Protein AF-A0A7N2LDV4-F1 (afdb_monomer_lite)

Structure (mmCIF, N/CA/C/O backbone):
data_AF-A0A7N2LDV4-F1
#
_entry.id   AF-A0A7N2LDV4-F1
#
loop_
_atom_site.group_PDB
_atom_site.id
_atom_site.type_symbol
_atom_site.label_atom_id
_atom_site.label_alt_id
_atom_site.label_comp_id
_atom_site.label_asym_id
_atom_site.label_entity_id
_atom_site.label_seq_id
_atom_site.pdbx_PDB_ins_code
_atom_site.Cartn_x
_atom_site.Cartn_y
_atom_site.Cartn_z
_atom_site.occupancy
_atom_site.B_iso_or_equiv
_atom_site.auth_seq_id
_atom_site.auth_comp_id
_atom_site.auth_asym_id
_atom_site.auth_atom_id
_atom_site.pdbx_PDB_model_num
ATOM 1 N N . MET A 1 1 ? -16.205 6.201 -27.191 1.00 48.53 1 MET A N 1
ATOM 2 C CA . MET A 1 1 ? -15.151 5.223 -26.830 1.00 48.53 1 MET A CA 1
ATOM 3 C C . MET A 1 1 ? -14.675 5.522 -25.403 1.00 48.53 1 MET A C 1
ATOM 5 O O . MET A 1 1 ? -13.508 5.343 -25.093 1.00 48.53 1 MET A O 1
ATOM 9 N N . ASP A 1 2 ? -15.598 5.966 -24.535 1.00 55.31 2 ASP A N 1
ATOM 10 C CA . ASP A 1 2 ? -15.270 6.863 -23.410 1.00 55.31 2 ASP A CA 1
ATOM 11 C C . ASP A 1 2 ? -15.587 6.262 -22.037 1.00 55.31 2 ASP A C 1
ATOM 13 O O . ASP A 1 2 ? -14.922 6.578 -21.059 1.00 55.31 2 ASP A O 1
ATOM 17 N N . ALA A 1 3 ? -16.501 5.289 -21.969 1.00 55.44 3 ALA A N 1
ATOM 18 C CA . ALA A 1 3 ? -16.909 4.669 -20.706 1.00 55.44 3 ALA A CA 1
ATOM 19 C C . ALA A 1 3 ? -15.746 3.996 -19.949 1.00 55.44 3 ALA A C 1
ATOM 21 O O . ALA A 1 3 ? -15.715 3.995 -18.725 1.00 55.44 3 ALA A O 1
ATOM 22 N N . TRP A 1 4 ? -14.759 3.444 -20.664 1.00 45.72 4 TRP A N 1
ATOM 23 C CA . TRP A 1 4 ? -13.572 2.851 -20.038 1.00 45.72 4 TRP A CA 1
ATOM 24 C C . TRP A 1 4 ? -12.584 3.899 -19.521 1.00 45.72 4 TRP A C 1
ATOM 26 O O . TRP A 1 4 ? -11.894 3.650 -18.534 1.00 45.72 4 TRP A O 1
ATOM 36 N N . TYR A 1 5 ? -12.524 5.066 -20.162 1.00 62.31 5 TYR A N 1
ATOM 37 C CA . TYR A 1 5 ? -11.659 6.160 -19.737 1.00 62.31 5 TYR A CA 1
ATOM 38 C C . TYR A 1 5 ? -12.201 6.809 -18.464 1.00 62.31 5 TYR A C 1
ATOM 40 O O . TYR A 1 5 ? -11.433 7.050 -17.535 1.00 62.31 5 TYR A O 1
ATOM 48 N N . ASP A 1 6 ? -13.521 6.974 -18.379 1.00 57.69 6 ASP A N 1
ATOM 49 C CA . ASP A 1 6 ? -14.202 7.492 -17.191 1.00 57.69 6 ASP A CA 1
ATOM 50 C C . ASP A 1 6 ? -14.045 6.553 -15.992 1.00 57.69 6 ASP A C 1
ATOM 52 O O . ASP A 1 6 ? -13.728 6.998 -14.891 1.00 57.69 6 ASP A O 1
ATOM 56 N N . VAL A 1 7 ? -14.167 5.240 -16.207 1.00 55.53 7 VAL A N 1
ATOM 57 C CA . VAL A 1 7 ? -13.950 4.238 -15.152 1.00 55.53 7 VAL A CA 1
ATOM 58 C C . VAL A 1 7 ? -12.503 4.271 -14.655 1.00 55.53 7 VAL A C 1
ATOM 60 O O . VAL A 1 7 ? -12.265 4.317 -13.451 1.00 55.53 7 VAL A O 1
ATOM 63 N N . ILE A 1 8 ? -11.516 4.310 -15.557 1.00 56.62 8 ILE A N 1
ATOM 64 C CA . ILE A 1 8 ? -10.098 4.402 -15.170 1.00 56.62 8 ILE A CA 1
ATOM 65 C C . ILE A 1 8 ? -9.791 5.745 -14.492 1.00 56.62 8 ILE A C 1
ATOM 67 O O . ILE A 1 8 ? -8.973 5.790 -13.573 1.00 56.62 8 ILE A O 1
ATOM 71 N N . SER A 1 9 ? -10.429 6.832 -14.927 1.00 63.91 9 SER A N 1
ATOM 72 C CA . SER A 1 9 ? -10.300 8.157 -14.319 1.00 63.91 9 SER A CA 1
ATOM 73 C C . SER A 1 9 ? -10.881 8.185 -12.907 1.00 63.91 9 SER A C 1
ATOM 75 O O . SER A 1 9 ? -10.253 8.736 -12.011 1.00 63.91 9 SER A O 1
ATOM 77 N N . TYR A 1 10 ? -12.019 7.527 -12.686 1.00 60.59 10 TYR A N 1
ATOM 78 C CA . TYR A 1 10 ? -12.630 7.361 -11.369 1.00 60.59 10 TYR A CA 1
ATOM 79 C C . TYR A 1 10 ? -11.721 6.572 -10.415 1.00 60.59 10 TYR A C 1
ATOM 81 O O . TYR A 1 10 ? -11.433 7.035 -9.322 1.00 60.59 10 TYR A O 1
ATOM 89 N N . PHE A 1 11 ? -11.134 5.452 -10.849 1.00 52.84 11 PHE A N 1
ATOM 90 C CA . PHE A 1 11 ? -10.159 4.716 -10.022 1.00 52.84 11 PHE A CA 1
ATOM 91 C C . PHE A 1 11 ? -8.865 5.498 -9.732 1.00 52.84 11 PHE A C 1
ATOM 93 O O . PHE A 1 11 ? -8.114 5.141 -8.819 1.00 52.84 11 PHE A O 1
ATOM 100 N N . LYS A 1 12 ? -8.571 6.530 -10.531 1.00 57.50 12 LYS A N 1
ATOM 101 C CA . LYS A 1 12 ? -7.423 7.430 -10.363 1.00 57.50 12 LYS A CA 1
ATOM 102 C C . LYS A 1 12 ? -7.769 8.717 -9.615 1.00 57.50 12 LYS A C 1
ATOM 104 O O . LYS A 1 12 ? -6.831 9.434 -9.266 1.00 57.50 12 LYS A O 1
ATOM 109 N N . SER A 1 13 ? -9.048 9.020 -9.391 1.00 58.00 13 SER A N 1
ATOM 110 C CA . SER A 1 13 ? -9.451 10.236 -8.696 1.00 58.00 13 SER A CA 1
ATOM 111 C C . SER A 1 13 ? -9.197 10.105 -7.196 1.00 58.00 13 SER A C 1
ATOM 113 O O . SER A 1 13 ? -9.215 9.011 -6.625 1.00 58.00 13 SER A O 1
ATOM 115 N N . ASP A 1 14 ? -8.945 11.244 -6.553 1.00 51.44 14 ASP A N 1
ATOM 116 C CA . ASP A 1 14 ? -8.804 11.323 -5.096 1.00 51.44 14 ASP A CA 1
ATOM 117 C C . ASP A 1 14 ? -10.089 10.866 -4.379 1.00 51.44 14 ASP A C 1
ATOM 119 O O . ASP A 1 14 ? -10.013 10.389 -3.250 1.00 51.44 14 ASP A O 1
ATOM 123 N N . ASP A 1 15 ? -11.241 10.939 -5.054 1.00 52.78 15 ASP A N 1
ATOM 124 C CA . ASP A 1 15 ? -12.550 10.532 -4.529 1.00 52.78 15 ASP A CA 1
ATOM 125 C C . ASP A 1 15 ? -12.681 9.015 -4.341 1.00 52.78 15 ASP A C 1
ATOM 127 O O . ASP A 1 15 ? -13.399 8.574 -3.454 1.00 52.78 15 ASP A O 1
ATOM 131 N N . PHE A 1 16 ? -11.995 8.195 -5.150 1.00 54.16 16 PHE A N 1
ATOM 132 C CA . PHE A 1 16 ? -11.991 6.738 -4.953 1.00 54.16 16 PHE A CA 1
ATOM 133 C C . PHE A 1 16 ? -11.077 6.317 -3.796 1.00 54.16 16 PHE A C 1
ATOM 135 O O . PHE A 1 16 ? -11.283 5.281 -3.168 1.00 54.16 16 PHE A O 1
ATOM 142 N N . LYS A 1 17 ? -10.047 7.118 -3.512 1.00 56.09 17 LYS A N 1
ATOM 143 C CA . LYS A 1 17 ? -9.045 6.821 -2.480 1.00 56.09 17 LYS A CA 1
ATOM 144 C C . LYS A 1 17 ? -9.438 7.324 -1.100 1.00 56.09 17 LYS A C 1
ATOM 146 O O . LYS A 1 17 ? -8.753 7.012 -0.130 1.00 56.09 17 LYS A O 1
ATOM 151 N N . ARG A 1 18 ? -10.504 8.116 -1.006 1.00 57.31 18 ARG A N 1
ATOM 152 C CA . ARG A 1 18 ? -10.958 8.733 0.235 1.00 57.31 18 ARG A CA 1
ATOM 153 C C . ARG A 1 18 ? -12.367 8.278 0.538 1.00 57.31 18 ARG A C 1
ATOM 155 O O . ARG A 1 18 ? -13.232 8.267 -0.329 1.00 57.31 18 ARG A O 1
ATOM 162 N N . ASP A 1 19 ? -12.591 7.933 1.792 1.00 54.53 19 ASP A N 1
ATOM 163 C CA . ASP A 1 19 ? -13.935 7.726 2.290 1.00 54.53 19 ASP A CA 1
ATOM 164 C C . ASP A 1 19 ? -14.736 9.043 2.135 1.00 54.53 19 ASP A C 1
ATOM 166 O O . ASP A 1 19 ? -14.282 10.093 2.605 1.00 54.53 19 ASP A O 1
ATOM 170 N N . PRO A 1 20 ? -15.889 9.032 1.440 1.00 53.81 20 PRO A N 1
ATOM 171 C CA . PRO A 1 20 ? -16.611 10.251 1.070 1.00 53.81 20 PRO A CA 1
ATOM 172 C C . PRO A 1 20 ? -17.201 10.999 2.272 1.00 53.81 20 PRO A C 1
ATOM 174 O O . PRO A 1 20 ? -17.571 12.165 2.143 1.00 53.81 20 PRO A O 1
ATOM 177 N N . GLU A 1 21 ? -17.281 10.351 3.433 1.00 50.78 21 GLU A N 1
ATOM 178 C CA . GLU A 1 21 ? -17.875 10.902 4.648 1.00 50.78 21 GLU A CA 1
ATOM 179 C C . GLU A 1 21 ? -16.802 11.397 5.633 1.00 50.78 21 GLU A C 1
ATOM 181 O O . GLU A 1 21 ? -16.965 12.433 6.275 1.00 50.78 21 GLU A O 1
ATOM 186 N N . THR A 1 22 ? -15.664 10.706 5.710 1.00 56.25 22 THR A N 1
ATOM 187 C CA . THR A 1 22 ? -14.584 10.987 6.671 1.00 56.25 22 THR A CA 1
ATOM 188 C C . THR A 1 22 ? -13.343 11.625 6.044 1.00 56.25 22 THR A C 1
ATOM 190 O O . THR A 1 22 ? -12.438 12.037 6.770 1.00 56.25 22 THR A O 1
ATOM 193 N N . GLN A 1 23 ? -13.274 11.701 4.708 1.00 56.72 23 GLN A N 1
ATOM 194 C CA . GLN A 1 23 ? -12.105 12.112 3.911 1.00 56.72 23 GLN A CA 1
ATOM 195 C C . GLN A 1 23 ? -10.815 11.325 4.199 1.00 56.72 23 GLN A C 1
ATOM 197 O O . GLN A 1 23 ? -9.737 11.702 3.728 1.00 56.72 23 GLN A O 1
ATOM 202 N N . LYS A 1 24 ? -10.902 10.232 4.962 1.00 60.97 24 LYS A N 1
ATOM 203 C CA . LYS A 1 24 ? -9.756 9.416 5.346 1.00 60.97 24 LYS A CA 1
ATOM 204 C C . LYS A 1 24 ? -9.370 8.500 4.190 1.00 60.97 24 LYS A C 1
ATOM 206 O O . LYS A 1 24 ? -10.237 7.941 3.520 1.00 60.97 24 LYS A O 1
ATOM 211 N N . GLU A 1 25 ? -8.069 8.373 3.951 1.00 65.38 25 GLU A N 1
ATOM 212 C CA . GLU A 1 25 ? -7.539 7.453 2.945 1.00 65.38 25 GLU A CA 1
ATOM 213 C C . GLU A 1 25 ? -7.895 6.011 3.332 1.00 65.38 25 GLU A C 1
ATOM 215 O O . GLU A 1 25 ? -7.723 5.615 4.490 1.00 65.38 25 GLU A O 1
ATOM 220 N N . LEU A 1 26 ? -8.468 5.268 2.383 1.00 66.75 26 LEU A N 1
ATOM 221 C CA . LEU A 1 26 ? -8.841 3.870 2.581 1.00 66.75 26 LEU A CA 1
ATOM 222 C C . LEU A 1 26 ? -7.580 2.997 2.648 1.00 66.75 26 LEU A C 1
ATOM 224 O O . LEU A 1 26 ? -6.661 3.171 1.856 1.00 66.75 26 LEU A O 1
ATOM 228 N N . ASP A 1 27 ? -7.573 2.046 3.580 1.00 74.81 27 ASP A N 1
ATOM 229 C CA . ASP A 1 27 ? -6.513 1.042 3.766 1.00 74.81 27 ASP A CA 1
ATOM 230 C C . ASP A 1 27 ? -6.395 0.147 2.514 1.00 74.81 27 ASP A C 1
ATOM 232 O O . ASP A 1 27 ? -7.414 -0.148 1.875 1.00 74.81 27 ASP A O 1
ATOM 236 N N . ASP A 1 28 ? -5.203 -0.360 2.181 1.00 77.50 28 ASP A N 1
ATOM 237 C CA . ASP A 1 28 ? -4.981 -1.216 1.000 1.00 77.50 28 ASP A CA 1
ATOM 238 C C . ASP A 1 28 ? -5.933 -2.431 1.001 1.00 77.50 28 ASP A C 1
ATOM 240 O O . ASP A 1 28 ? -6.465 -2.841 -0.038 1.00 77.50 28 ASP A O 1
ATOM 244 N N . LEU A 1 29 ? -6.222 -2.969 2.192 1.00 81.81 29 LEU A N 1
ATOM 245 C CA . LEU A 1 29 ? -7.171 -4.061 2.4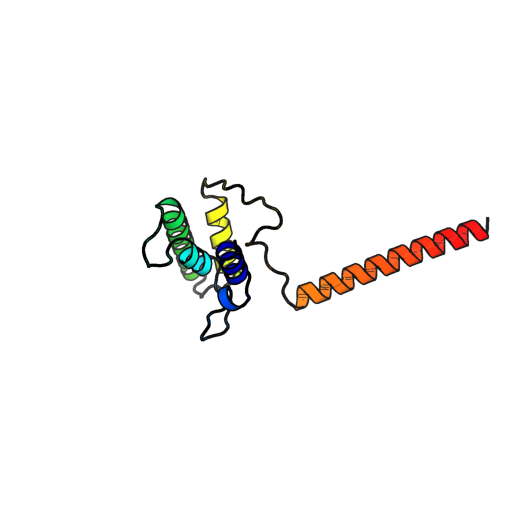04 1.00 81.81 29 LEU A CA 1
ATOM 246 C C . LEU A 1 29 ? -8.617 -3.670 2.036 1.00 81.81 29 LEU A C 1
ATOM 248 O O . LEU A 1 29 ? -9.362 -4.476 1.471 1.00 81.81 29 LEU A O 1
ATOM 252 N N . GLN A 1 30 ? -9.030 -2.439 2.352 1.00 78.19 30 GLN A N 1
ATOM 253 C CA . GLN A 1 30 ? -10.361 -1.914 2.023 1.00 78.19 30 GLN A CA 1
ATOM 254 C C . GLN A 1 30 ? -10.492 -1.681 0.516 1.00 78.19 30 GLN A C 1
ATOM 256 O O . GLN A 1 30 ? -11.496 -2.072 -0.084 1.00 78.19 30 GLN A O 1
ATOM 261 N N . ILE A 1 31 ? -9.453 -1.123 -0.108 1.00 78.75 31 ILE A N 1
ATOM 262 C CA . ILE A 1 31 ? -9.385 -0.933 -1.561 1.00 78.75 31 ILE A CA 1
ATOM 263 C C . ILE A 1 31 ? -9.477 -2.287 -2.278 1.00 78.75 31 ILE A C 1
ATOM 265 O O . ILE A 1 31 ? -10.227 -2.431 -3.247 1.00 78.75 31 ILE A O 1
ATOM 269 N N . TRP A 1 32 ? -8.772 -3.306 -1.780 1.00 81.44 32 TRP A N 1
ATOM 270 C CA . TRP A 1 32 ? -8.834 -4.661 -2.324 1.00 81.44 32 TRP A CA 1
ATOM 271 C C . TRP A 1 32 ? -10.250 -5.248 -2.277 1.00 81.44 32 TRP A C 1
ATOM 273 O O . TRP A 1 32 ? -10.735 -5.788 -3.275 1.00 81.44 32 TRP A O 1
ATOM 283 N N . ALA A 1 33 ? -10.946 -5.104 -1.147 1.00 81.12 33 ALA A N 1
ATOM 284 C CA . ALA A 1 33 ? -12.327 -5.558 -1.021 1.00 81.12 33 ALA A CA 1
ATOM 285 C C . ALA A 1 33 ? -13.261 -4.834 -2.000 1.00 81.12 33 ALA A C 1
ATOM 287 O O . ALA A 1 33 ? -14.060 -5.484 -2.665 1.00 81.12 33 ALA A O 1
ATOM 288 N N . LEU A 1 34 ? -13.138 -3.515 -2.161 1.00 77.88 34 LEU A N 1
ATOM 289 C CA . LEU A 1 34 ? -13.960 -2.765 -3.116 1.00 77.88 34 LEU A CA 1
ATOM 290 C C . LEU A 1 34 ? -13.712 -3.202 -4.567 1.00 77.88 34 LEU A C 1
ATOM 292 O O . LEU A 1 34 ? -14.657 -3.324 -5.346 1.00 77.88 34 LEU A O 1
ATOM 296 N N . ALA A 1 35 ? -12.456 -3.482 -4.921 1.00 74.12 35 ALA A N 1
ATOM 297 C CA . ALA A 1 35 ? -12.082 -3.894 -6.270 1.00 74.12 35 ALA A CA 1
ATOM 298 C C . ALA A 1 35 ? -12.596 -5.298 -6.632 1.00 74.12 35 ALA A C 1
ATOM 300 O O . ALA A 1 35 ? -13.070 -5.514 -7.749 1.00 74.12 35 ALA A O 1
ATOM 301 N N . TYR A 1 36 ? -12.518 -6.254 -5.700 1.00 72.56 36 TYR A N 1
ATOM 302 C CA . TYR A 1 36 ? -12.838 -7.665 -5.963 1.00 72.56 36 TYR A CA 1
ATOM 303 C C . TYR A 1 36 ? -14.182 -8.133 -5.385 1.00 72.56 36 TYR A C 1
ATOM 305 O O . TYR A 1 36 ? -14.610 -9.255 -5.670 1.00 72.56 36 TYR A O 1
ATOM 313 N N . CYS A 1 37 ? -14.853 -7.283 -4.605 1.00 77.50 37 CYS A N 1
ATOM 314 C CA . CYS A 1 37 ? -16.135 -7.539 -3.950 1.00 77.50 37 CYS A CA 1
ATOM 315 C C . CYS A 1 37 ? -17.103 -6.322 -4.019 1.00 77.50 37 CYS A C 1
ATOM 317 O O . CYS A 1 37 ? -17.722 -5.963 -3.015 1.00 77.50 37 CYS A O 1
ATOM 319 N N . PRO A 1 38 ? -17.315 -5.683 -5.192 1.00 67.38 38 PRO A N 1
ATOM 320 C CA . PRO A 1 38 ? -18.075 -4.426 -5.300 1.00 67.38 38 PRO A CA 1
ATOM 321 C C . PRO A 1 38 ? -19.566 -4.541 -4.933 1.00 67.38 38 PRO A C 1
ATOM 323 O O . PRO A 1 38 ? -20.222 -3.535 -4.684 1.00 67.38 38 PRO A O 1
ATOM 326 N N . LYS A 1 39 ? -20.129 -5.758 -4.915 1.00 74.62 39 LYS A N 1
ATOM 327 C CA . LYS A 1 39 ? -21.528 -6.037 -4.529 1.00 74.62 39 LYS A CA 1
ATOM 328 C C . LYS A 1 39 ? -21.641 -6.948 -3.300 1.00 74.62 39 LYS A C 1
ATOM 330 O O . LYS A 1 39 ? -22.670 -7.589 -3.110 1.00 74.62 39 LYS A O 1
ATOM 335 N N . GLY A 1 40 ? -20.568 -7.084 -2.516 1.00 70.12 40 GLY A N 1
ATOM 336 C CA . GLY A 1 40 ? -20.514 -8.038 -1.401 1.00 70.12 40 GLY A CA 1
ATOM 337 C C . GLY A 1 40 ? -20.359 -9.504 -1.834 1.00 70.12 40 GLY A C 1
ATOM 338 O O . GLY A 1 40 ? -20.424 -10.404 -1.000 1.00 70.12 40 GLY A O 1
ATOM 339 N N . GLN A 1 41 ? -20.139 -9.756 -3.129 1.00 74.25 41 GLN A N 1
ATOM 340 C CA . GLN A 1 41 ? -19.801 -11.069 -3.670 1.00 74.25 41 GLN A CA 1
ATOM 341 C C . GLN A 1 41 ? -18.394 -11.038 -4.261 1.00 74.25 41 GLN A C 1
ATOM 343 O O . GLN A 1 41 ? -18.104 -10.229 -5.144 1.00 74.25 41 GLN A O 1
ATOM 348 N N . TRP A 1 42 ? -17.538 -11.936 -3.776 1.00 77.00 42 TRP A N 1
ATOM 349 C CA . TRP A 1 42 ? -16.183 -12.112 -4.284 1.00 77.00 42 TRP A CA 1
ATOM 350 C C . TRP A 1 42 ? -16.223 -12.675 -5.700 1.00 77.00 42 TRP A C 1
ATOM 352 O O . TRP A 1 42 ? -16.841 -13.711 -5.939 1.00 77.00 42 TRP A O 1
ATOM 362 N N . ALA A 1 43 ? -15.539 -12.013 -6.632 1.00 67.50 43 ALA A N 1
ATOM 363 C CA . ALA A 1 43 ? -15.479 -12.471 -8.019 1.00 67.50 43 ALA A CA 1
ATOM 364 C C . ALA A 1 43 ? -14.762 -13.827 -8.166 1.00 67.50 43 ALA A C 1
ATOM 366 O O . ALA A 1 43 ? -15.101 -14.617 -9.046 1.00 67.50 43 ALA A O 1
ATOM 367 N N . HIS A 1 44 ? -13.780 -14.099 -7.300 1.00 73.44 44 HIS A N 1
ATOM 368 C CA . HIS A 1 44 ? -12.959 -15.308 -7.315 1.00 73.44 44 HIS A CA 1
ATOM 369 C C . HIS A 1 44 ? -12.539 -15.707 -5.891 1.00 73.44 44 HIS A C 1
ATOM 371 O O . HIS A 1 44 ? -12.468 -14.862 -4.994 1.00 73.44 44 HIS A O 1
ATOM 377 N N . ASP A 1 45 ? -12.189 -16.980 -5.701 1.00 80.94 45 ASP A N 1
ATOM 378 C CA . ASP A 1 45 ? -11.726 -17.496 -4.405 1.00 80.94 45 ASP A CA 1
ATOM 379 C C . ASP A 1 45 ? -10.319 -17.004 -4.038 1.00 80.94 45 ASP A C 1
ATOM 381 O O . ASP A 1 45 ? -10.003 -16.841 -2.862 1.00 80.94 45 ASP A O 1
ATOM 385 N N . THR A 1 46 ? -9.471 -16.707 -5.027 1.00 79.25 46 THR A N 1
ATOM 386 C CA . THR A 1 46 ? -8.092 -16.253 -4.781 1.00 79.25 46 THR A CA 1
ATOM 387 C C . THR A 1 46 ? -8.030 -14.868 -4.119 1.00 79.25 46 THR A C 1
ATOM 389 O O . THR A 1 46 ? -7.395 -14.756 -3.071 1.00 79.25 46 THR A O 1
ATOM 392 N N . PRO A 1 47 ? -8.707 -13.816 -4.630 1.00 77.00 47 PRO A N 1
ATOM 393 C CA . PRO A 1 47 ? -8.761 -12.516 -3.959 1.00 77.00 47 PRO A CA 1
ATOM 394 C C . PRO A 1 47 ? -9.425 -12.575 -2.582 1.00 77.00 47 PRO A C 1
ATOM 396 O O . PRO A 1 47 ? -9.016 -11.834 -1.691 1.00 77.00 47 PRO A O 1
ATOM 399 N N . LYS A 1 48 ? -10.408 -13.470 -2.404 1.00 84.31 48 LYS A N 1
ATOM 400 C CA . LYS A 1 48 ? -11.052 -13.723 -1.112 1.00 84.31 48 LYS A CA 1
ATOM 401 C C . LYS A 1 48 ? -10.065 -14.307 -0.102 1.00 84.31 48 LYS A C 1
ATOM 403 O O . LYS A 1 48 ? -9.980 -13.809 1.011 1.00 84.31 48 LYS A O 1
ATOM 408 N N . HIS A 1 49 ? -9.294 -15.323 -0.492 1.00 85.94 49 HIS A N 1
ATOM 409 C CA . HIS A 1 49 ? -8.279 -15.924 0.376 1.00 85.94 49 HIS A CA 1
ATOM 410 C C . HIS A 1 49 ? -7.223 -14.900 0.807 1.00 85.94 49 HIS A C 1
ATOM 412 O O . HIS A 1 49 ? -6.891 -14.823 1.983 1.00 85.94 49 HIS A O 1
ATOM 418 N N . VAL A 1 50 ? -6.726 -14.083 -0.129 1.00 85.38 50 VAL A N 1
ATOM 419 C CA . VAL A 1 50 ? -5.764 -13.005 0.167 1.00 85.38 50 VAL A CA 1
ATOM 420 C C . VAL A 1 50 ? -6.336 -12.010 1.180 1.00 85.38 50 VAL A C 1
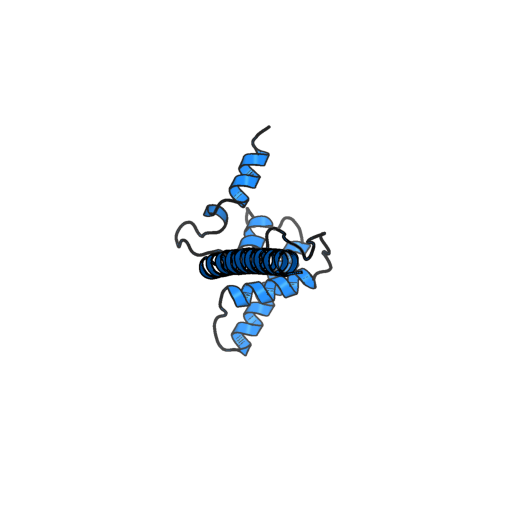ATOM 422 O O . VAL A 1 50 ? -5.635 -11.598 2.101 1.00 85.38 50 VAL A O 1
ATOM 425 N N . TYR A 1 51 ? -7.611 -11.643 1.034 1.00 86.69 51 TYR A N 1
ATOM 426 C CA . TYR A 1 51 ? -8.282 -10.734 1.958 1.00 86.69 51 TYR A CA 1
ATOM 427 C C . TYR A 1 51 ? -8.419 -11.325 3.367 1.00 86.69 51 TYR A C 1
ATOM 429 O O . TYR A 1 51 ? -8.078 -10.657 4.341 1.00 86.69 51 TYR A O 1
ATOM 437 N N . GLU A 1 52 ? -8.896 -12.567 3.482 1.00 89.56 52 GLU A N 1
ATOM 438 C CA . GLU A 1 52 ? -9.076 -13.215 4.786 1.00 89.56 52 GLU A CA 1
ATOM 439 C C . GLU A 1 52 ? -7.730 -13.477 5.480 1.00 89.56 52 GLU A C 1
ATOM 441 O O . GLU A 1 52 ? -7.604 -13.184 6.664 1.00 89.56 52 GLU A O 1
ATOM 446 N N . GLU A 1 53 ? -6.697 -13.920 4.750 1.00 90.31 53 GLU A N 1
ATOM 447 C CA . GLU A 1 53 ? -5.355 -14.139 5.316 1.00 90.31 53 GLU A CA 1
ATOM 448 C C . GLU A 1 53 ? -4.739 -12.830 5.835 1.00 90.31 53 GLU A C 1
ATOM 450 O O . GLU A 1 53 ? -4.167 -12.785 6.925 1.00 90.31 53 GLU A O 1
ATOM 455 N N . ALA A 1 54 ? -4.865 -11.734 5.081 1.00 88.19 54 ALA A N 1
ATOM 456 C CA . ALA A 1 54 ? -4.371 -10.437 5.532 1.00 88.19 54 ALA A CA 1
ATOM 457 C C . ALA A 1 54 ? -5.132 -9.926 6.756 1.00 88.19 54 ALA A C 1
ATOM 459 O O . ALA A 1 54 ? -4.522 -9.409 7.691 1.00 88.19 54 ALA A O 1
ATOM 460 N N . LYS A 1 55 ? -6.454 -10.108 6.777 1.00 90.75 55 LYS A N 1
ATOM 461 C CA . LYS A 1 55 ? -7.290 -9.750 7.920 1.00 90.75 55 LYS A CA 1
ATOM 462 C C . LYS A 1 55 ? -6.911 -10.549 9.168 1.00 90.75 55 LYS A C 1
ATOM 464 O O . LYS A 1 55 ? -6.829 -9.965 10.244 1.00 90.75 55 LYS A O 1
ATOM 469 N N . GLU A 1 56 ? -6.652 -11.845 9.026 1.00 92.56 56 GLU A N 1
ATOM 470 C CA . GLU A 1 56 ? -6.217 -12.712 10.123 1.00 92.56 56 GLU A CA 1
ATOM 471 C C . GLU A 1 56 ? -4.868 -12.262 10.697 1.00 92.56 56 GLU A C 1
ATOM 473 O O . GLU A 1 56 ? -4.771 -12.038 11.901 1.00 92.56 56 GLU A O 1
ATOM 478 N N . LYS A 1 57 ? -3.862 -12.008 9.848 1.00 89.38 57 LYS A N 1
ATOM 479 C CA . LYS A 1 57 ? -2.541 -11.530 10.303 1.00 89.38 57 LYS A CA 1
ATOM 480 C C . LYS A 1 57 ? -2.585 -10.164 10.977 1.00 89.38 57 LYS A C 1
ATOM 482 O O . LYS A 1 57 ? -1.818 -9.906 11.901 1.00 89.38 57 LYS A O 1
ATOM 487 N N . ILE A 1 58 ? -3.466 -9.277 10.519 1.00 89.69 58 ILE A N 1
ATOM 488 C CA . ILE A 1 58 ? -3.683 -7.982 11.167 1.00 89.69 58 ILE A CA 1
ATOM 489 C C . ILE A 1 58 ? -4.229 -8.186 12.580 1.00 89.69 58 ILE A C 1
ATOM 491 O O . ILE A 1 58 ? -3.692 -7.603 13.516 1.00 89.69 58 ILE A O 1
ATOM 495 N N . VAL A 1 59 ? -5.249 -9.033 12.742 1.00 91.62 59 VAL A N 1
ATOM 496 C CA . VAL A 1 59 ? -5.818 -9.337 14.063 1.00 91.62 59 VAL A CA 1
ATOM 497 C C . VAL A 1 59 ? -4.776 -10.002 14.964 1.00 91.62 59 VAL A C 1
ATOM 499 O O . VAL A 1 59 ? -4.662 -9.637 16.128 1.00 91.62 59 VAL A O 1
ATOM 502 N N . GLU A 1 60 ? -3.983 -10.934 14.437 1.00 91.44 60 GLU A N 1
ATOM 503 C CA . GLU A 1 60 ? -2.906 -11.593 15.184 1.00 91.44 60 GLU A CA 1
ATOM 504 C C . GLU A 1 60 ? -1.861 -10.587 15.692 1.00 91.44 60 GLU A C 1
ATOM 506 O O . GLU A 1 60 ? -1.485 -10.623 16.862 1.00 91.44 60 GLU A O 1
ATOM 511 N N . MET A 1 61 ? -1.427 -9.649 14.845 1.00 88.06 61 MET A N 1
ATOM 512 C CA . MET A 1 61 ? -0.506 -8.578 15.240 1.00 88.06 61 MET A CA 1
ATOM 513 C C . MET A 1 61 ? -1.128 -7.622 16.267 1.00 88.06 61 MET A C 1
ATOM 515 O O . MET A 1 61 ? -0.470 -7.277 17.243 1.00 88.06 61 MET A O 1
ATOM 519 N N . GLU A 1 62 ? -2.390 -7.219 16.086 1.00 89.88 62 GLU A N 1
ATOM 520 C CA . GLU A 1 62 ? -3.099 -6.345 17.035 1.00 89.88 62 GLU A CA 1
ATOM 521 C C . GLU A 1 62 ? -3.229 -6.995 18.420 1.00 89.88 62 GLU A C 1
ATOM 523 O O . GLU A 1 62 ? -3.055 -6.326 19.438 1.00 89.88 62 GLU A O 1
ATOM 528 N N . VAL A 1 63 ? -3.479 -8.308 18.464 1.00 91.50 63 VAL A N 1
ATOM 529 C CA . VAL A 1 63 ? -3.527 -9.095 19.706 1.00 91.50 63 VAL A CA 1
ATOM 530 C C . VAL A 1 63 ? -2.137 -9.243 20.326 1.00 91.50 63 VAL A C 1
ATOM 532 O O . VAL A 1 63 ? -1.994 -9.098 21.538 1.00 91.50 63 VAL A O 1
ATOM 535 N N . ASN A 1 64 ? -1.107 -9.512 19.520 1.00 88.81 64 ASN A N 1
ATOM 536 C CA . ASN A 1 64 ? 0.262 -9.681 20.013 1.00 88.81 64 ASN A CA 1
ATOM 537 C C . ASN A 1 64 ? 0.857 -8.384 20.575 1.00 88.81 64 ASN A C 1
ATOM 539 O O . ASN A 1 64 ? 1.643 -8.429 21.520 1.00 88.81 64 ASN A O 1
ATOM 543 N N . GLU A 1 65 ? 0.502 -7.237 19.997 1.00 88.50 65 GLU A N 1
ATOM 544 C CA . GLU A 1 65 ? 1.001 -5.927 20.421 1.00 88.50 65 GLU A CA 1
ATOM 545 C C . GLU A 1 65 ? 0.059 -5.194 21.393 1.00 88.50 65 GLU A C 1
ATOM 547 O O . GLU A 1 65 ? 0.388 -4.092 21.834 1.00 88.50 65 GLU A O 1
ATOM 552 N N . ASP A 1 66 ? -1.093 -5.794 21.723 1.00 89.88 66 ASP 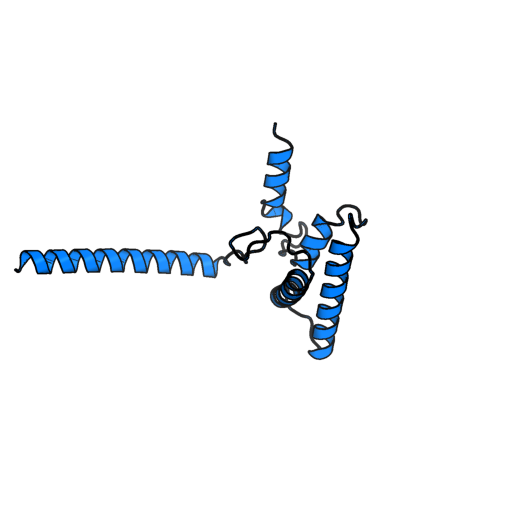A N 1
ATOM 553 C CA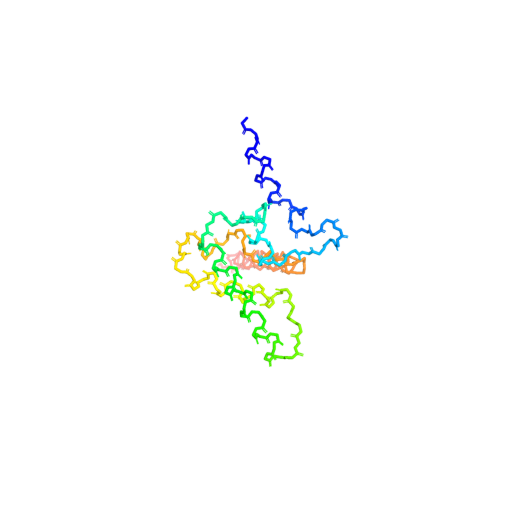 . ASP A 1 66 ? -2.167 -5.231 22.561 1.00 89.88 66 ASP A CA 1
ATOM 554 C C . ASP A 1 66 ? -2.534 -3.784 22.171 1.00 89.88 66 ASP A C 1
ATOM 556 O O . ASP A 1 66 ? -2.780 -2.905 23.002 1.00 89.88 66 ASP A O 1
ATOM 560 N N . ARG A 1 67 ? -2.521 -3.507 20.862 1.00 89.44 67 ARG A N 1
ATOM 561 C CA . ARG A 1 67 ? -2.833 -2.191 20.294 1.00 89.44 67 ARG A CA 1
ATOM 562 C C . ARG A 1 67 ? -3.458 -2.320 18.916 1.00 89.44 67 ARG A C 1
ATOM 564 O O . ARG A 1 67 ? -3.154 -3.230 18.154 1.00 89.44 67 ARG A O 1
ATOM 571 N N . THR A 1 68 ? -4.258 -1.327 18.543 1.00 86.06 68 THR A N 1
ATOM 572 C CA . THR A 1 68 ? -4.714 -1.170 17.158 1.00 86.06 68 THR A CA 1
ATOM 573 C C . THR A 1 68 ? -3.564 -0.740 16.254 1.00 86.06 68 THR A C 1
ATOM 575 O O . THR A 1 68 ? -2.833 0.206 16.576 1.00 86.06 68 THR A O 1
ATOM 578 N N . LEU A 1 69 ? -3.436 -1.397 15.104 1.00 85.06 69 LEU A N 1
ATOM 579 C CA . LEU A 1 69 ? -2.443 -1.043 14.101 1.00 85.06 69 LEU A CA 1
ATOM 580 C C . LEU A 1 69 ? -2.862 0.216 13.341 1.00 85.06 69 LEU A C 1
ATOM 582 O O . LEU A 1 69 ? -4.041 0.457 13.068 1.00 85.06 69 LEU A O 1
ATOM 586 N N . SER A 1 70 ? -1.875 1.024 12.971 1.00 83.19 70 SER A N 1
ATOM 587 C CA . SER A 1 70 ? -2.083 2.131 12.042 1.00 83.19 70 SER A CA 1
ATOM 588 C C . SER A 1 70 ? -2.293 1.617 10.613 1.00 83.19 70 SER A C 1
ATOM 590 O O . SER A 1 70 ? -1.876 0.509 10.275 1.00 83.19 70 SER A O 1
ATOM 592 N N . SER A 1 71 ? -2.910 2.429 9.748 1.00 77.06 71 SER A N 1
ATOM 593 C CA . SER A 1 71 ? -3.144 2.066 8.338 1.00 77.06 71 SER A CA 1
ATOM 594 C C . SER A 1 71 ? -1.857 1.629 7.628 1.00 77.06 71 SER A C 1
ATOM 596 O O . SER A 1 71 ? -1.818 0.580 7.005 1.00 77.06 71 SER A O 1
ATOM 598 N N . SER A 1 72 ? -0.740 2.334 7.839 1.00 76.69 72 SER A N 1
ATOM 599 C CA . SER A 1 72 ? 0.534 1.981 7.195 1.00 76.69 72 SER A CA 1
ATOM 600 C C . SER A 1 72 ? 1.088 0.610 7.617 1.00 76.69 72 SER A C 1
ATOM 602 O O . SER A 1 72 ? 1.811 -0.034 6.849 1.00 76.69 72 SER A O 1
ATOM 604 N N . GLU A 1 73 ? 0.771 0.157 8.829 1.00 81.06 73 GLU A N 1
ATOM 605 C CA . GLU A 1 73 ? 1.172 -1.151 9.351 1.00 81.06 73 GLU A CA 1
ATOM 606 C C . GLU A 1 73 ? 0.285 -2.255 8.780 1.00 81.06 73 GLU A C 1
ATOM 608 O O . GLU A 1 73 ? 0.795 -3.284 8.333 1.00 81.06 73 GLU A O 1
ATOM 613 N N . ARG A 1 74 ? -1.025 -2.003 8.708 1.00 83.38 74 ARG A N 1
ATOM 614 C CA . ARG A 1 74 ? -2.001 -2.894 8.069 1.00 83.38 74 ARG A CA 1
ATOM 615 C C . ARG A 1 74 ? -1.696 -3.078 6.583 1.00 83.38 74 ARG A C 1
ATOM 617 O O . ARG A 1 74 ? -1.638 -4.219 6.125 1.00 83.38 74 ARG A O 1
ATOM 624 N N . ASP A 1 75 ? -1.366 -1.998 5.876 1.00 83.25 75 ASP A N 1
ATOM 625 C CA . ASP A 1 75 ? -0.900 -2.029 4.485 1.00 83.25 75 ASP A CA 1
ATOM 626 C C . ASP A 1 75 ? 0.356 -2.892 4.335 1.00 83.25 75 ASP A C 1
ATOM 628 O O . ASP A 1 75 ? 0.470 -3.709 3.424 1.00 83.25 75 ASP A O 1
ATOM 632 N N . THR A 1 76 ? 1.312 -2.760 5.257 1.00 81.56 76 THR A N 1
ATOM 633 C CA . THR A 1 76 ? 2.566 -3.527 5.198 1.00 81.56 76 THR A CA 1
ATOM 634 C C . THR A 1 76 ? 2.313 -5.032 5.355 1.00 81.56 76 THR A C 1
ATOM 636 O O . THR A 1 76 ? 2.894 -5.836 4.620 1.00 81.56 76 THR A O 1
ATOM 639 N N . ILE A 1 77 ? 1.408 -5.422 6.257 1.00 86.06 77 ILE A N 1
ATOM 640 C CA . ILE A 1 77 ? 0.976 -6.818 6.423 1.00 86.06 77 ILE A CA 1
ATOM 641 C C . ILE A 1 77 ? 0.253 -7.308 5.164 1.00 86.06 77 ILE A C 1
ATOM 643 O O . ILE A 1 77 ? 0.543 -8.396 4.661 1.00 86.06 77 ILE A O 1
ATOM 647 N N . PHE A 1 78 ? -0.652 -6.496 4.620 1.00 84.88 78 PHE A N 1
ATOM 648 C CA . PHE A 1 78 ? -1.397 -6.829 3.412 1.00 84.88 78 PHE A CA 1
ATOM 649 C C . PHE A 1 78 ? -0.468 -7.059 2.210 1.00 84.88 78 PHE A C 1
ATOM 651 O O . PHE A 1 78 ? -0.559 -8.091 1.544 1.00 84.88 78 PHE A O 1
ATOM 658 N N . GLN A 1 79 ? 0.491 -6.160 1.976 1.00 81.06 79 GLN A N 1
ATOM 659 C CA . GLN A 1 79 ? 1.490 -6.304 0.913 1.00 81.06 79 GLN A CA 1
ATOM 660 C C . GLN A 1 79 ? 2.330 -7.578 1.086 1.00 81.06 79 GLN A C 1
ATOM 662 O O . GLN A 1 79 ? 2.637 -8.256 0.101 1.00 81.06 79 GLN A O 1
ATOM 667 N N . SER A 1 80 ? 2.658 -7.954 2.329 1.00 83.00 80 SER A N 1
ATOM 668 C CA . SER A 1 80 ? 3.331 -9.225 2.613 1.00 83.00 80 SER A CA 1
ATOM 669 C C . SER A 1 80 ? 2.490 -10.420 2.150 1.00 83.00 80 SER A C 1
ATOM 671 O O . SER A 1 80 ? 2.994 -11.257 1.399 1.00 83.00 80 SER A O 1
ATOM 673 N N . VAL A 1 81 ? 1.198 -10.463 2.487 1.00 84.88 81 VAL A N 1
ATOM 674 C CA . VAL A 1 81 ? 0.280 -11.535 2.057 1.00 84.88 81 VAL A CA 1
ATOM 675 C C . VAL A 1 81 ? 0.137 -11.592 0.539 1.00 84.88 81 VAL A C 1
ATOM 677 O O . VAL A 1 81 ? 0.283 -12.661 -0.056 1.00 84.88 81 VAL A O 1
ATOM 680 N N . VAL A 1 82 ? -0.077 -10.447 -0.113 1.00 77.69 82 VAL A N 1
ATOM 681 C CA . VAL A 1 82 ? -0.189 -10.371 -1.577 1.00 77.69 82 VAL A CA 1
ATOM 682 C C . VAL A 1 82 ? 1.076 -10.914 -2.243 1.00 77.69 82 VAL A C 1
ATOM 684 O O . VAL A 1 82 ? 0.974 -11.722 -3.166 1.00 77.69 82 VAL A O 1
ATOM 687 N N . SER A 1 83 ? 2.257 -10.532 -1.743 1.00 73.25 83 SER A N 1
ATOM 688 C CA . SER A 1 83 ? 3.549 -10.981 -2.279 1.00 73.25 83 SER A CA 1
ATOM 689 C C . SER A 1 83 ? 3.818 -12.480 -2.091 1.00 73.25 83 SER A C 1
ATOM 691 O O . SER A 1 83 ? 4.505 -13.087 -2.915 1.00 73.25 83 SER A O 1
ATOM 693 N N . MET A 1 84 ? 3.272 -13.084 -1.030 1.00 68.69 84 MET A N 1
ATOM 694 C CA . MET A 1 84 ? 3.397 -14.515 -0.737 1.00 68.69 84 MET A CA 1
ATOM 695 C C . MET A 1 84 ? 2.392 -15.364 -1.514 1.00 68.69 84 MET A C 1
ATOM 697 O O . MET A 1 84 ? 2.694 -16.505 -1.873 1.00 68.69 84 MET A O 1
ATOM 701 N N . SER A 1 85 ? 1.205 -14.822 -1.789 1.00 65.50 85 SER A N 1
ATOM 702 C CA . SER A 1 85 ? 0.204 -15.511 -2.587 1.00 65.50 85 SER A CA 1
ATOM 703 C C . SER A 1 85 ? 0.761 -15.742 -3.997 1.00 65.50 85 SER A C 1
ATOM 705 O O . SER A 1 85 ? 1.204 -14.828 -4.690 1.00 65.50 85 SER A O 1
ATOM 707 N N . SER A 1 86 ? 0.755 -16.993 -4.452 1.00 49.31 86 SER A N 1
ATOM 708 C CA . SER A 1 86 ? 1.297 -17.437 -5.746 1.00 49.31 86 SER A CA 1
ATOM 709 C C . SER A 1 86 ? 0.607 -16.824 -6.974 1.00 49.31 86 SER A C 1
ATOM 711 O O . SER A 1 86 ? 0.982 -17.129 -8.110 1.00 49.31 86 SER A O 1
ATOM 713 N N . SER A 1 87 ? -0.327 -15.889 -6.765 1.00 49.19 87 SER A N 1
ATOM 714 C CA . SER A 1 87 ? -0.688 -14.858 -7.730 1.00 49.19 87 SER A CA 1
ATOM 715 C C . SER A 1 87 ? 0.495 -13.915 -7.953 1.00 49.19 87 SER A C 1
ATOM 717 O O . SER A 1 87 ? 0.446 -12.723 -7.658 1.00 49.19 87 SER A O 1
ATOM 719 N N . LYS A 1 88 ? 1.530 -14.433 -8.624 1.00 46.25 88 LYS A N 1
ATOM 720 C CA . LYS A 1 88 ? 2.420 -13.651 -9.487 1.00 46.25 88 LYS A CA 1
ATOM 721 C C . LYS A 1 88 ? 1.595 -13.093 -10.650 1.00 46.25 88 LYS A C 1
ATOM 723 O O . LYS A 1 88 ? 1.876 -13.347 -11.820 1.00 46.25 88 LYS A O 1
ATOM 728 N N . SER A 1 89 ? 0.549 -12.325 -10.355 1.00 42.62 89 SER A N 1
ATOM 729 C CA . SER A 1 89 ? 0.165 -11.282 -11.281 1.00 42.62 89 SER A CA 1
ATOM 730 C C . SER A 1 89 ? 1.444 -10.495 -11.544 1.00 42.62 89 SER A C 1
ATOM 732 O O . SER A 1 89 ? 2.279 -10.321 -10.654 1.00 42.62 89 SER A O 1
ATOM 734 N N . ARG A 1 90 ? 1.632 -10.055 -12.782 1.00 43.38 90 ARG A N 1
ATOM 735 C CA . ARG A 1 90 ? 2.726 -9.171 -13.191 1.00 43.38 90 ARG A CA 1
ATOM 736 C C . ARG A 1 90 ? 2.597 -7.789 -12.524 1.00 43.38 90 ARG A C 1
ATOM 738 O O . ARG A 1 90 ? 2.835 -6.779 -13.175 1.00 43.38 90 ARG A O 1
ATOM 745 N N . TYR A 1 91 ? 2.215 -7.723 -11.247 1.00 41.69 91 TYR A N 1
ATOM 746 C CA . TYR A 1 91 ? 2.513 -6.630 -10.340 1.00 41.69 91 TYR A CA 1
ATOM 747 C C . TYR A 1 91 ? 4.028 -6.594 -10.194 1.00 41.69 91 TYR A C 1
ATOM 749 O O . TYR A 1 91 ? 4.633 -7.122 -9.267 1.00 41.69 91 TYR A O 1
ATOM 757 N N . VAL A 1 92 ? 4.642 -6.029 -11.226 1.00 40.22 92 VAL A N 1
ATOM 758 C CA . VAL A 1 92 ? 6.023 -5.608 -11.242 1.00 40.22 92 VAL A CA 1
ATOM 759 C C . VAL A 1 92 ? 6.237 -4.811 -9.960 1.00 40.22 92 VAL A C 1
ATOM 761 O O . VAL A 1 92 ? 5.565 -3.806 -9.719 1.00 40.22 92 VAL A O 1
ATOM 764 N N . LEU A 1 93 ? 7.179 -5.283 -9.146 1.00 43.75 93 LEU A N 1
ATOM 765 C CA . LEU A 1 93 ? 7.947 -4.473 -8.209 1.00 43.75 93 LEU A CA 1
ATOM 766 C C . LEU A 1 93 ? 8.546 -3.298 -8.998 1.00 43.75 93 LEU A C 1
ATOM 768 O O . LEU A 1 93 ? 9.655 -3.370 -9.514 1.00 43.75 93 LEU A O 1
ATOM 772 N N . GLY A 1 94 ? 7.748 -2.257 -9.214 1.00 36.94 94 GLY A N 1
ATOM 773 C CA . GLY A 1 94 ? 8.099 -1.163 -10.106 1.00 36.94 94 GLY A CA 1
ATOM 774 C C . GLY A 1 94 ? 6.878 -0.362 -10.531 1.00 36.94 94 GLY A C 1
ATOM 775 O O . GLY A 1 94 ? 6.260 -0.646 -11.549 1.00 36.94 94 GLY A O 1
ATOM 776 N N . ARG A 1 95 ? 6.577 0.690 -9.761 1.00 43.56 95 ARG A N 1
ATOM 777 C CA . ARG A 1 95 ? 5.731 1.829 -10.170 1.00 43.56 95 ARG A CA 1
ATOM 778 C C . ARG A 1 95 ? 4.312 1.468 -10.660 1.00 43.56 95 ARG A C 1
ATOM 780 O O . ARG A 1 95 ? 3.831 2.038 -11.633 1.00 43.56 95 ARG A O 1
ATOM 787 N N . GLY A 1 96 ? 3.638 0.531 -9.995 1.00 40.00 96 GLY A N 1
ATOM 788 C CA . GLY A 1 96 ? 2.2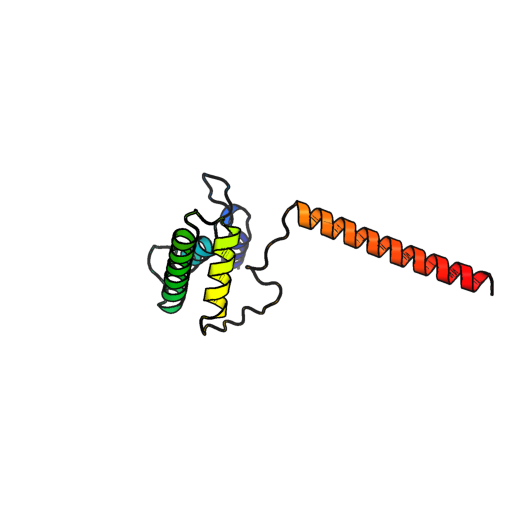09 0.250 -10.194 1.00 40.00 96 GLY A CA 1
ATOM 789 C C . GLY A 1 96 ? 1.315 0.980 -9.185 1.00 40.00 96 GLY A C 1
ATOM 790 O O . GLY A 1 96 ? 1.814 1.555 -8.227 1.00 40.00 96 GLY A O 1
ATOM 791 N N . TYR A 1 97 ? -0.004 0.900 -9.388 1.00 47.97 97 TYR A N 1
ATOM 792 C CA . TYR A 1 97 ? -1.136 1.481 -8.628 1.00 47.97 97 TYR A CA 1
ATOM 793 C C . TYR A 1 97 ? -1.130 1.309 -7.082 1.00 47.97 97 TYR A C 1
ATOM 795 O O . TYR A 1 97 ? -2.014 1.826 -6.417 1.00 47.97 97 TYR A O 1
ATOM 803 N N . MET A 1 98 ? -0.127 0.632 -6.518 1.00 46.97 98 MET A N 1
ATOM 804 C CA . MET A 1 98 ? 0.080 0.354 -5.085 1.00 46.97 98 MET A CA 1
ATOM 805 C C . MET A 1 98 ? 1.461 0.835 -4.588 1.00 46.97 98 MET A C 1
ATOM 807 O O . MET A 1 98 ? 1.893 0.522 -3.483 1.00 46.97 98 MET A O 1
ATOM 811 N N . ALA A 1 99 ? 2.218 1.565 -5.413 1.00 52.12 99 ALA A N 1
ATOM 812 C CA . ALA A 1 99 ? 3.414 2.248 -4.941 1.00 52.12 99 ALA A CA 1
ATOM 813 C C . ALA A 1 99 ? 2.967 3.373 -4.007 1.00 52.12 99 ALA A C 1
ATOM 815 O O . ALA A 1 99 ? 2.194 4.229 -4.441 1.00 52.12 99 ALA A O 1
ATOM 816 N N . LYS A 1 100 ? 3.462 3.365 -2.759 1.00 56.59 100 LYS A N 1
ATOM 817 C CA . LYS A 1 100 ? 3.218 4.432 -1.779 1.00 56.59 100 LYS A CA 1
ATOM 818 C C . LYS A 1 100 ? 3.356 5.777 -2.481 1.00 56.59 100 LYS A C 1
ATOM 820 O O . LYS A 1 100 ? 4.440 6.122 -2.963 1.00 56.59 100 LYS A O 1
ATOM 825 N N . LEU A 1 101 ? 2.238 6.491 -2.615 1.00 54.25 101 LEU A N 1
ATOM 826 C CA . LEU A 1 101 ? 2.283 7.833 -3.163 1.00 54.25 101 LEU A CA 1
ATOM 827 C C . LEU A 1 101 ? 3.090 8.662 -2.171 1.00 54.25 101 LEU A C 1
ATOM 829 O O . LEU A 1 101 ? 2.774 8.627 -0.982 1.00 54.25 101 LEU A O 1
ATOM 833 N N . PRO A 1 102 ? 4.127 9.385 -2.622 1.00 54.97 102 PRO A N 1
ATOM 834 C CA . PRO A 1 102 ? 4.881 10.225 -1.718 1.00 54.97 102 PRO A CA 1
ATOM 835 C C . PRO A 1 102 ? 3.905 11.175 -1.027 1.00 54.97 102 PRO A C 1
ATOM 837 O O . PRO A 1 102 ? 3.106 11.865 -1.683 1.00 54.97 102 PRO A O 1
ATOM 840 N N . THR A 1 103 ? 3.954 11.168 0.301 1.00 66.31 103 THR A N 1
ATOM 841 C CA . THR A 1 103 ? 3.226 12.122 1.138 1.00 66.31 103 THR A CA 1
ATOM 842 C C . THR A 1 103 ? 3.597 13.546 0.730 1.00 66.31 103 THR A C 1
ATOM 844 O O . THR A 1 103 ? 4.650 13.774 0.134 1.00 66.31 103 THR A O 1
ATOM 847 N N . SER A 1 104 ? 2.744 14.533 1.027 1.00 62.59 104 SER A N 1
ATOM 848 C CA . SER A 1 104 ? 3.012 15.945 0.688 1.00 62.59 104 SER A CA 1
ATOM 849 C C . SER A 1 104 ? 4.435 16.372 1.090 1.00 62.59 104 SER A C 1
ATOM 851 O O . SER A 1 104 ? 5.185 16.939 0.298 1.00 62.59 104 SER A O 1
ATOM 853 N N . THR A 1 105 ? 4.864 15.954 2.279 1.00 68.06 105 THR A N 1
ATOM 854 C CA . THR A 1 105 ? 6.208 16.170 2.821 1.00 68.06 105 THR A CA 1
ATOM 855 C C . THR A 1 105 ? 7.311 15.478 2.014 1.00 68.06 105 THR A C 1
ATOM 857 O O . THR A 1 105 ? 8.372 16.058 1.790 1.00 68.06 105 THR A O 1
ATOM 860 N N . GLU A 1 106 ? 7.084 14.247 1.551 1.00 69.81 106 GLU A N 1
ATOM 861 C CA . GLU A 1 106 ? 8.027 13.521 0.692 1.00 69.81 106 GLU A CA 1
ATOM 862 C C . GLU A 1 106 ? 8.103 14.111 -0.717 1.00 69.81 106 GLU A C 1
ATOM 864 O O . GLU A 1 106 ? 9.182 14.121 -1.304 1.00 69.81 106 GLU A O 1
ATOM 869 N N . ARG A 1 107 ? 7.000 14.653 -1.250 1.00 73.69 107 ARG A N 1
ATOM 870 C CA . ARG A 1 107 ? 7.007 15.363 -2.540 1.00 73.69 107 ARG A CA 1
ATOM 871 C C . ARG A 1 107 ? 7.889 16.600 -2.470 1.00 73.69 107 ARG A C 1
ATOM 873 O O . ARG A 1 107 ? 8.803 16.717 -3.278 1.00 73.69 107 ARG A O 1
ATOM 880 N N . VAL A 1 108 ? 7.684 17.440 -1.454 1.00 77.00 108 VAL A N 1
ATOM 881 C CA . VAL A 1 108 ? 8.500 18.643 -1.226 1.00 77.00 108 VAL A CA 1
ATOM 882 C C . VAL A 1 108 ? 9.972 18.275 -1.027 1.00 77.00 108 VAL A C 1
ATOM 884 O O . VAL A 1 108 ? 10.855 18.903 -1.605 1.00 77.00 108 VAL A O 1
ATOM 887 N N . ARG A 1 109 ? 10.262 17.216 -0.259 1.00 81.75 109 ARG A N 1
ATOM 888 C CA . ARG A 1 109 ? 11.639 16.734 -0.072 1.00 81.75 109 ARG A CA 1
ATOM 889 C C . ARG A 1 109 ? 12.271 16.278 -1.391 1.00 81.75 109 ARG A C 1
ATOM 891 O O . ARG A 1 109 ? 13.437 16.578 -1.633 1.00 81.75 109 ARG A O 1
ATOM 898 N N . ASN A 1 110 ? 11.536 15.541 -2.220 1.00 73.12 110 ASN A N 1
ATOM 899 C CA . ASN A 1 110 ? 12.041 15.035 -3.495 1.00 73.12 110 ASN A CA 1
ATOM 900 C C . ASN A 1 110 ? 12.288 16.162 -4.500 1.00 73.12 110 ASN A C 1
ATOM 902 O O . ASN A 1 110 ? 13.315 16.150 -5.174 1.00 73.12 110 ASN A O 1
ATOM 906 N N . GLU A 1 111 ? 11.384 17.138 -4.563 1.00 84.25 111 GLU A N 1
ATOM 907 C CA . GLU A 1 111 ? 11.520 18.327 -5.403 1.00 84.25 111 GLU A CA 1
ATOM 908 C C . GLU A 1 111 ? 12.755 19.137 -4.992 1.00 84.25 111 GLU A C 1
ATOM 910 O O . GLU A 1 111 ? 13.650 19.350 -5.811 1.00 84.25 111 GLU A O 1
ATOM 915 N N . LEU A 1 112 ? 12.904 19.420 -3.694 1.00 87.38 112 LEU A N 1
ATOM 916 C CA . LEU A 1 112 ? 14.083 20.097 -3.153 1.00 87.38 112 LEU A CA 1
ATOM 917 C C . LEU A 1 112 ? 15.380 19.334 -3.460 1.00 87.38 112 LEU A C 1
ATOM 919 O O . LEU A 1 112 ? 16.388 19.924 -3.840 1.00 87.38 112 LEU A O 1
ATOM 923 N N . ASN A 1 113 ? 15.371 18.008 -3.316 1.00 85.94 113 ASN A N 1
ATOM 924 C CA . ASN A 1 113 ? 16.545 17.188 -3.598 1.00 85.94 113 ASN A CA 1
ATOM 925 C C . ASN A 1 113 ? 16.906 17.192 -5.094 1.00 85.94 113 ASN A C 1
ATOM 927 O O . ASN A 1 113 ? 18.088 17.204 -5.437 1.00 85.94 113 ASN A O 1
ATOM 931 N N . SER A 1 114 ? 15.907 17.217 -5.981 1.00 86.25 114 SER A N 1
ATOM 932 C CA . SER A 1 114 ? 16.129 17.328 -7.426 1.00 86.25 114 SER A CA 1
ATOM 933 C C . SER A 1 114 ? 16.751 18.675 -7.807 1.00 86.25 114 SER A C 1
ATOM 935 O O . SER A 1 114 ? 17.698 18.721 -8.592 1.00 86.25 114 SER A O 1
ATOM 937 N N . GLU A 1 115 ? 16.308 19.757 -7.170 1.00 89.12 115 GLU A N 1
ATOM 938 C CA . GLU A 1 115 ? 16.820 21.104 -7.407 1.00 89.12 115 GLU A CA 1
ATOM 939 C C . GLU A 1 115 ? 18.251 21.268 -6.878 1.00 89.12 115 GLU A C 1
ATOM 941 O O . GLU A 1 115 ? 19.125 21.791 -7.571 1.00 89.12 115 GLU A O 1
ATOM 946 N N . VAL A 1 116 ? 18.547 20.704 -5.702 1.00 94.25 116 VAL A N 1
AT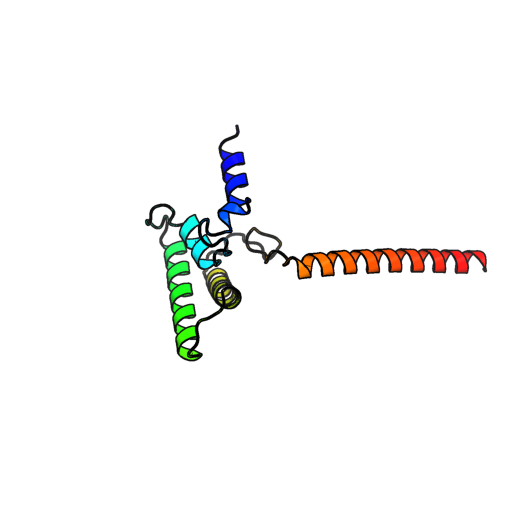OM 947 C CA . VAL A 1 116 ? 19.912 20.641 -5.154 1.00 94.25 116 VAL A CA 1
ATOM 948 C C . VAL A 1 116 ? 20.856 19.864 -6.076 1.00 94.25 116 VAL A C 1
ATOM 950 O O . VAL A 1 116 ? 22.001 20.278 -6.267 1.00 94.25 116 VAL A O 1
ATOM 953 N N . GLN A 1 117 ? 20.408 18.747 -6.658 1.00 87.88 117 GLN A N 1
ATOM 954 C CA . GLN A 1 117 ? 21.224 17.995 -7.616 1.00 87.88 117 GLN A CA 1
ATOM 955 C C . GLN A 1 117 ? 21.447 18.765 -8.919 1.00 87.88 117 GLN A C 1
ATOM 957 O O . GLN A 1 117 ? 22.571 18.781 -9.421 1.00 87.88 117 GLN A O 1
ATOM 962 N N . SER A 1 118 ? 20.420 19.451 -9.423 1.00 91.25 118 SER A N 1
ATOM 963 C CA . SER A 1 118 ? 20.538 20.317 -10.600 1.00 91.25 118 SER A CA 1
ATOM 964 C C . SER A 1 118 ? 21.568 21.428 -10.378 1.00 91.25 118 SER A C 1
ATOM 966 O O . SER A 1 118 ? 22.485 21.591 -11.182 1.00 91.25 118 SER A O 1
ATOM 968 N N . MET A 1 119 ? 21.491 22.139 -9.247 1.00 90.00 119 MET A N 1
ATOM 969 C CA . MET A 1 119 ? 22.451 23.196 -8.906 1.00 90.00 119 MET A CA 1
ATOM 970 C C . MET A 1 119 ? 23.880 22.665 -8.746 1.00 90.00 119 MET A C 1
ATOM 972 O O . MET A 1 119 ? 24.826 23.304 -9.199 1.00 90.00 119 MET A O 1
ATOM 976 N N . LYS A 1 120 ? 24.058 21.485 -8.135 1.00 90.19 120 LYS A N 1
ATOM 977 C CA . LYS A 1 120 ? 25.379 20.843 -8.042 1.00 90.19 120 LYS A CA 1
ATOM 978 C C . LYS A 1 120 ? 25.961 20.543 -9.418 1.00 90.19 120 LYS A C 1
ATOM 980 O O . LYS A 1 120 ? 27.112 20.878 -9.664 1.00 90.19 120 LYS A O 1
ATOM 985 N N . SER A 1 121 ? 25.155 19.986 -10.321 1.00 89.62 121 SER A N 1
ATOM 986 C CA . SER A 1 121 ? 25.597 19.704 -11.686 1.00 89.62 121 SER A CA 1
ATOM 987 C C . SER A 1 121 ? 25.994 20.977 -12.434 1.00 89.62 121 SER A C 1
ATOM 989 O O . SER A 1 121 ? 26.977 20.960 -13.167 1.00 89.62 121 SER A O 1
ATOM 991 N N . GLN A 1 122 ? 25.261 22.079 -12.252 1.00 88.94 122 GLN A N 1
ATOM 992 C CA . GLN A 1 122 ? 25.603 23.370 -12.860 1.00 88.94 122 GLN A CA 1
ATOM 993 C C . GLN A 1 122 ? 26.919 23.933 -12.308 1.00 88.94 122 GLN A C 1
ATOM 995 O O . GLN A 1 122 ? 27.759 24.388 -13.077 1.00 88.94 122 GLN A O 1
ATOM 1000 N N . LEU A 1 123 ? 27.132 23.845 -10.992 1.00 88.31 123 LEU A N 1
ATOM 1001 C CA . LEU A 1 123 ? 28.382 24.262 -10.350 1.00 88.31 123 LEU A CA 1
ATOM 1002 C C . LEU A 1 123 ? 29.588 23.437 -10.806 1.00 88.31 123 LEU A C 1
ATOM 1004 O O . LEU A 1 123 ? 30.681 23.982 -10.950 1.00 88.31 123 LEU A O 1
ATOM 1008 N N . ASP A 1 124 ? 29.413 22.134 -11.017 1.00 86.50 124 ASP A N 1
ATOM 1009 C CA . ASP A 1 124 ? 30.490 21.265 -11.491 1.00 86.50 124 ASP A CA 1
ATOM 1010 C C . ASP A 1 124 ? 30.864 21.574 -12.950 1.00 86.50 124 ASP A C 1
ATOM 1012 O O . ASP A 1 124 ? 32.048 21.565 -13.290 1.00 86.50 124 ASP A O 1
ATOM 1016 N N . VAL A 1 125 ? 29.882 21.932 -13.786 1.00 86.00 125 VAL A N 1
ATOM 1017 C CA . VAL A 1 125 ? 30.118 22.423 -15.155 1.00 86.00 125 VAL A CA 1
ATOM 1018 C C . VAL A 1 125 ? 30.841 23.773 -15.137 1.00 86.00 125 VAL A C 1
ATOM 1020 O O . VAL A 1 125 ? 31.891 23.890 -15.759 1.00 86.00 125 VAL A O 1
ATOM 1023 N N . GLU A 1 126 ? 30.371 24.750 -14.352 1.00 79.75 126 GLU A N 1
ATOM 1024 C CA . GLU A 1 126 ? 31.026 26.066 -14.225 1.00 79.75 126 GLU A CA 1
ATOM 1025 C C . GLU A 1 126 ? 32.474 25.929 -13.715 1.00 79.75 126 GLU A C 1
ATOM 1027 O O . GLU A 1 126 ? 33.394 26.608 -14.176 1.00 79.75 126 GLU A O 1
ATOM 1032 N N . ARG A 1 127 ? 32.718 25.015 -12.766 1.00 80.44 127 ARG A N 1
ATOM 1033 C CA . ARG A 1 127 ? 34.071 24.719 -12.273 1.00 80.44 127 ARG A CA 1
ATOM 1034 C C . ARG A 1 127 ? 34.955 24.100 -13.349 1.00 80.44 127 ARG A C 1
ATOM 1036 O O . ARG A 1 127 ? 36.125 24.467 -13.421 1.00 80.44 127 ARG A O 1
ATOM 1043 N N . ALA A 1 128 ? 34.429 23.179 -14.151 1.00 79.38 128 ALA A N 1
ATOM 1044 C CA . ALA A 1 128 ? 35.176 22.568 -15.246 1.00 79.38 128 ALA A CA 1
ATOM 1045 C C . ALA A 1 128 ? 35.523 23.595 -16.336 1.00 79.38 128 ALA A C 1
ATOM 1047 O O . ALA A 1 128 ? 36.651 23.602 -16.825 1.00 79.38 128 ALA A O 1
ATOM 1048 N N . GLU A 1 129 ? 34.599 24.505 -16.652 1.00 78.56 129 GLU A N 1
ATOM 1049 C CA . GLU A 1 129 ? 34.809 25.599 -17.606 1.00 78.56 129 GLU A CA 1
ATOM 1050 C C . GLU A 1 129 ? 35.879 26.586 -17.114 1.00 78.56 129 GLU A C 1
ATOM 1052 O O . GLU A 1 129 ? 36.823 26.872 -17.847 1.00 78.56 129 GLU A O 1
ATOM 1057 N N . ARG A 1 130 ? 35.840 27.013 -15.842 1.00 68.62 130 ARG A N 1
ATOM 1058 C CA . ARG A 1 130 ? 36.887 27.894 -15.281 1.00 68.62 130 ARG A CA 1
ATOM 1059 C C . ARG A 1 130 ? 38.268 27.245 -15.197 1.00 68.62 130 ARG A C 1
ATOM 1061 O O . ARG A 1 130 ? 39.276 27.939 -15.283 1.00 68.62 130 ARG A O 1
ATOM 1068 N N . VAL A 1 131 ? 38.335 25.930 -14.999 1.00 72.25 131 VAL A N 1
ATOM 1069 C CA . VAL A 1 131 ? 39.609 25.194 -15.016 1.00 72.25 131 VAL A CA 1
ATOM 1070 C C . VAL A 1 131 ? 40.151 25.076 -16.443 1.00 72.25 131 VAL A C 1
ATOM 1072 O O . VAL A 1 131 ? 41.362 25.155 -16.625 1.00 72.25 131 VAL A O 1
ATOM 1075 N N . ALA A 1 132 ? 39.278 24.941 -17.444 1.00 66.12 132 ALA A N 1
ATOM 1076 C CA . ALA A 1 132 ? 39.662 24.918 -18.853 1.00 66.12 132 ALA A CA 1
ATOM 1077 C C . ALA A 1 132 ? 40.087 26.299 -19.388 1.00 66.12 132 ALA A C 1
ATOM 1079 O O . ALA A 1 132 ? 40.952 26.363 -20.251 1.00 66.12 132 ALA A O 1
ATOM 1080 N N . GLU A 1 133 ? 39.527 27.396 -18.867 1.00 59.53 133 GLU A N 1
ATOM 1081 C CA . GLU A 1 133 ? 39.931 28.768 -19.223 1.00 59.53 133 GLU A CA 1
ATOM 1082 C C . GLU A 1 133 ? 41.256 29.220 -18.576 1.00 59.53 133 GLU A C 1
ATOM 1084 O O . GLU A 1 133 ? 41.883 30.164 -19.056 1.00 59.53 133 GLU A O 1
ATOM 1089 N N . CYS A 1 134 ? 41.699 28.570 -17.493 1.00 55.88 134 CYS A N 1
ATOM 1090 C CA . CYS A 1 134 ? 42.979 28.852 -16.824 1.00 55.88 134 CYS A CA 1
ATOM 1091 C C . CYS A 1 134 ? 44.131 27.907 -17.231 1.00 55.88 134 CYS A C 1
ATOM 1093 O O . CYS A 1 134 ? 45.219 28.026 -16.657 1.00 55.88 134 CYS A O 1
ATOM 1095 N N . ALA A 1 135 ? 43.902 26.980 -18.168 1.00 52.28 135 ALA A N 1
ATOM 1096 C CA . ALA A 1 135 ? 44.899 26.057 -18.724 1.00 52.28 135 ALA A CA 1
ATOM 1097 C C . ALA A 1 135 ? 45.413 26.544 -20.088 1.00 52.28 135 ALA A C 1
ATOM 1099 O O . ALA A 1 135 ? 46.630 26.382 -20.336 1.00 52.28 135 ALA A O 1
#

Radius of gyration: 22.21 Å; chains: 1; bounding box: 66×46×49 Å

Sequence (135 aa):
MDAWYDVISYFKSDDFKRDPETQKELDDLQIWALAYCPKGQWAHDTPKHVYEEAKEKIVEMEVNEDRTLSSSERDTIFQSVVSMSSSKSRYVLGRGYMAKLPTSTERVRNELNSEVQSMKSQLDVERAERVAECA

Foldseek 3Di:
DPPVVVVVVCLVDLPLQADPVHRDGDAPLRNLCCVQPVPPDGPDVLSVVLSVQLVVVQVVVCVVVVHHDDSVVSNVSSVVSVVPRPPPPVPPPDDDPSPPDQDPVRVVVVVVVVVVVVVVVVVVVVVVVVVVVVD

Organism: Quercus lobata (NCBI:txid97700)

Secondary structure (DSSP, 8-state):
--HHHHHHHHHHSHHHHB-TTT-PBPPHHHHHHHHH-TTSS-S-HHHHHHHHHHHHHHHHHHHHTTSPPPHHHHHHHHHHHHHHSS---S--SSS-TTS-PPPHHHHHHHHHHHHHHHHHHHHHHHHHHHHHHT-

pLDDT: mean 71.62, std 15.49, range [36.94, 94.25]